Protein AF-A0A158PNF6-F1 (afdb_monomer_lite)

Secondary structure (DSSP, 8-state):
--------TTSEEEEEEETTT-PEEPTTPPPPTT--EEEEEEE-TT---------TTT-S---------S-------TTHHHHS-HHHHHHHHHHHHHHTT-HHHHS---SSTTSSPPPTTPBPTTT--BSS-GGG-GGGSS--

Sequence (144 aa):
MFIWFCRQADSFDLLLTNAHTKRQYTADEFIPRNSSVIVQRTPRDNAAKLPKVQDSTNSGIVTKAATTSDNFTGHIESEQFNQLSEEERIAHIKEVSAYKYQPSNFQKKSSSILWGPPPPTYQCNRCSQSGHWYKNCPMVTVIS

pLDDT: mean 72.24, std 17.61, range [31.64, 94.31]

Radius of gyration: 26.38 Å; chains: 1; bounding box: 72×40×60 Å

Structure (mmCIF, N/CA/C/O backbone):
data_AF-A0A158PNF6-F1
#
_entry.id   AF-A0A158PNF6-F1
#
loop_
_atom_site.group_PDB
_atom_site.id
_atom_site.type_symbol
_atom_site.label_atom_id
_atom_site.label_alt_id
_atom_site.label_comp_id
_atom_site.label_asym_id
_atom_site.label_entity_id
_atom_site.label_seq_id
_atom_site.pdbx_PDB_ins_code
_atom_site.Cartn_x
_atom_site.Cartn_y
_atom_site.Cartn_z
_atom_site.occupancy
_atom_site.B_iso_or_equiv
_atom_site.auth_seq_id
_atom_site.auth_comp_id
_atom_site.auth_asym_id
_atom_site.auth_atom_id
_atom_site.pdbx_PDB_model_num
ATOM 1 N N . MET A 1 1 ? -19.120 9.644 -14.323 1.00 32.38 1 MET A N 1
ATOM 2 C CA . MET A 1 1 ? -18.373 9.176 -13.137 1.00 32.38 1 MET A CA 1
ATOM 3 C C . MET A 1 1 ? -17.153 8.418 -13.636 1.00 32.38 1 MET A C 1
ATOM 5 O O . MET A 1 1 ? -17.289 7.272 -14.036 1.00 32.38 1 MET A O 1
ATOM 9 N N . PHE A 1 2 ? -16.001 9.083 -13.743 1.00 31.64 2 PHE A N 1
ATOM 10 C CA . PHE A 1 2 ? -14.763 8.440 -14.187 1.00 31.64 2 PHE A CA 1
ATOM 11 C C . PHE A 1 2 ? -14.045 7.887 -12.963 1.00 31.64 2 PHE A C 1
ATOM 13 O O . PHE A 1 2 ? -13.640 8.633 -12.075 1.00 31.64 2 PHE A O 1
ATOM 20 N N . ILE A 1 3 ? -13.956 6.566 -12.898 1.00 42.25 3 ILE A N 1
ATOM 21 C CA . ILE A 1 3 ? -13.261 5.846 -11.840 1.00 42.25 3 ILE A CA 1
ATOM 22 C C . ILE A 1 3 ? -11.769 5.968 -12.152 1.00 42.25 3 ILE A C 1
ATOM 24 O O . ILE A 1 3 ? -11.279 5.374 -13.110 1.00 42.25 3 ILE A O 1
ATOM 28 N N . TRP A 1 4 ? -11.053 6.785 -11.384 1.00 37.94 4 TRP A N 1
ATOM 29 C CA . TRP A 1 4 ? -9.599 6.917 -11.470 1.00 37.94 4 TRP A CA 1
ATOM 30 C C . TRP A 1 4 ? -8.949 5.679 -10.828 1.00 37.94 4 TRP A C 1
ATOM 32 O O . TRP A 1 4 ? -8.469 5.713 -9.698 1.00 37.94 4 TRP A O 1
ATOM 42 N N . PHE A 1 5 ? -8.978 4.540 -11.523 1.00 43.50 5 PHE A N 1
ATOM 43 C CA . PHE A 1 5 ? -8.091 3.426 -11.191 1.00 43.50 5 PHE A CA 1
ATOM 44 C C . PHE A 1 5 ? -6.706 3.747 -11.754 1.00 43.50 5 PHE A C 1
ATOM 46 O O . PHE A 1 5 ? -6.550 3.952 -12.957 1.00 43.50 5 PHE A O 1
ATOM 53 N N . CYS A 1 6 ? -5.703 3.817 -10.874 1.00 44.59 6 CYS A N 1
ATOM 54 C CA . CYS A 1 6 ? -4.304 3.982 -11.256 1.00 44.59 6 CYS A CA 1
ATOM 55 C C . CYS A 1 6 ? -3.923 2.871 -12.253 1.00 44.59 6 CYS A C 1
ATOM 57 O O . CYS A 1 6 ? -3.922 1.685 -11.918 1.00 44.59 6 CYS A O 1
ATOM 59 N N . ARG A 1 7 ? -3.694 3.275 -13.507 1.00 43.91 7 ARG A N 1
ATOM 60 C CA . ARG A 1 7 ? -3.561 2.425 -14.693 1.00 43.91 7 ARG A CA 1
ATOM 61 C C . ARG A 1 7 ? -2.184 1.762 -14.750 1.00 43.91 7 ARG A C 1
ATOM 63 O O . ARG A 1 7 ? -1.365 2.114 -15.590 1.00 43.91 7 ARG A O 1
ATOM 70 N N . GLN A 1 8 ? -1.942 0.783 -13.886 1.00 55.53 8 GLN A N 1
ATOM 71 C CA . GLN A 1 8 ? -0.887 -0.213 -14.096 1.00 55.53 8 GLN A CA 1
ATOM 72 C C . GLN A 1 8 ? -1.547 -1.522 -14.556 1.00 55.53 8 GLN A C 1
ATOM 74 O O . GLN A 1 8 ? -1.531 -2.523 -13.852 1.00 55.53 8 GLN A O 1
ATOM 79 N N . ALA A 1 9 ? -2.217 -1.483 -15.711 1.00 55.81 9 ALA A N 1
ATOM 80 C CA . ALA A 1 9 ? -3.003 -2.605 -16.239 1.00 55.81 9 ALA A CA 1
ATOM 81 C C . ALA A 1 9 ? -2.144 -3.780 -16.756 1.00 55.81 9 ALA A C 1
ATOM 83 O O . ALA A 1 9 ? -2.679 -4.820 -17.114 1.00 55.81 9 ALA A O 1
ATOM 84 N N . ASP A 1 10 ? -0.817 -3.628 -16.788 1.00 65.25 10 ASP A N 1
ATOM 85 C CA . ASP A 1 10 ? 0.083 -4.612 -17.399 1.00 65.25 10 ASP A CA 1
ATOM 86 C C . ASP A 1 10 ? 0.617 -5.665 -16.414 1.00 65.25 10 ASP A C 1
ATOM 88 O O . ASP A 1 10 ? 1.296 -6.603 -16.831 1.00 65.25 10 ASP A O 1
ATOM 92 N N . SER A 1 11 ? 0.340 -5.530 -15.110 1.00 70.31 11 SER A N 1
ATOM 93 C CA . SER A 1 11 ? 0.884 -6.431 -14.082 1.00 70.31 11 SER A CA 1
ATOM 94 C C . SER A 1 11 ? -0.118 -7.433 -13.500 1.00 70.31 11 SER A C 1
ATOM 96 O O . SER A 1 11 ? 0.299 -8.442 -12.929 1.00 70.31 11 SER A O 1
ATOM 98 N N . PHE A 1 12 ? -1.423 -7.198 -13.640 1.00 80.69 12 PHE A N 1
ATOM 99 C CA . PHE A 1 12 ? -2.468 -8.071 -13.105 1.00 80.69 12 PHE A CA 1
ATOM 100 C C . PHE A 1 12 ? -3.718 -8.048 -13.987 1.00 80.69 12 PHE A C 1
ATOM 102 O O . PHE A 1 12 ? -4.056 -7.017 -14.563 1.00 80.69 12 PHE A O 1
ATOM 109 N N . ASP A 1 13 ? -4.423 -9.174 -14.029 1.00 84.50 13 ASP A N 1
ATOM 110 C CA . ASP A 1 13 ? -5.748 -9.297 -14.627 1.00 84.50 13 ASP A CA 1
ATOM 111 C C . ASP A 1 13 ? -6.845 -9.106 -13.572 1.00 84.50 13 ASP A C 1
ATOM 113 O O . ASP A 1 13 ? -6.635 -9.270 -12.362 1.00 84.50 13 ASP A O 1
ATOM 117 N N . LEU A 1 14 ? -8.035 -8.732 -14.042 1.00 87.94 14 LEU A N 1
ATOM 118 C CA . LEU A 1 14 ? -9.223 -8.559 -13.214 1.00 87.94 14 LEU A CA 1
ATOM 119 C C . LEU A 1 14 ? -10.219 -9.687 -13.466 1.00 87.94 14 LEU A C 1
ATOM 121 O O . LEU A 1 14 ? -10.663 -9.910 -14.589 1.00 87.94 14 LEU A O 1
ATOM 125 N N . LEU A 1 15 ? -10.608 -10.352 -12.385 1.00 89.75 15 LEU A N 1
ATOM 126 C CA . LEU A 1 15 ? -11.646 -11.368 -12.350 1.00 89.75 15 LEU A CA 1
ATOM 127 C C . LEU A 1 15 ? -12.927 -10.749 -11.786 1.00 89.75 15 LEU A C 1
ATOM 129 O O . LEU A 1 15 ? -12.940 -10.301 -10.637 1.00 89.75 15 LEU A O 1
ATOM 133 N N . LEU A 1 16 ? -13.992 -10.703 -12.587 1.00 92.50 16 LEU A N 1
ATOM 134 C CA . LEU A 1 16 ? -15.287 -10.171 -12.165 1.00 92.50 16 LEU A CA 1
ATOM 135 C C . LEU A 1 16 ? -16.270 -11.312 -11.918 1.00 92.50 16 LEU A C 1
ATOM 137 O O . LEU A 1 16 ? -16.522 -12.122 -12.806 1.00 92.50 16 LEU A O 1
ATOM 141 N N . THR A 1 17 ? -16.874 -11.327 -10.733 1.00 94.12 17 THR A N 1
ATOM 142 C CA . THR A 1 17 ? -17.800 -12.384 -10.310 1.00 94.12 17 THR A CA 1
ATOM 143 C C . THR A 1 17 ? -19.058 -11.779 -9.702 1.00 94.12 17 THR A C 1
ATOM 145 O O . THR A 1 17 ? -18.977 -10.864 -8.890 1.00 94.12 17 THR A O 1
ATOM 148 N N . ASN A 1 18 ? -20.242 -12.277 -10.049 1.00 92.75 18 ASN A N 1
ATOM 149 C CA . ASN A 1 18 ? -21.489 -11.870 -9.402 1.00 92.75 18 ASN A CA 1
ATOM 150 C C . ASN A 1 18 ? -21.476 -12.267 -7.915 1.00 92.75 18 ASN A C 1
ATOM 152 O O . ASN A 1 18 ? -21.221 -13.424 -7.579 1.00 92.75 18 ASN A O 1
ATOM 156 N N . ALA A 1 19 ? -21.780 -11.325 -7.024 1.00 92.38 19 ALA A N 1
ATOM 157 C CA . ALA A 1 19 ? -21.680 -11.528 -5.581 1.00 92.38 19 ALA A CA 1
ATOM 158 C C . ALA A 1 19 ? -22.644 -12.600 -5.043 1.00 92.38 19 ALA A C 1
ATOM 160 O O . ALA A 1 19 ? -22.341 -13.249 -4.046 1.00 92.38 19 ALA A O 1
ATOM 161 N N . HIS A 1 20 ? -23.799 -12.790 -5.688 1.00 89.81 20 HIS A N 1
ATOM 162 C CA . HIS A 1 20 ? -24.844 -13.694 -5.200 1.00 89.81 20 HIS A CA 1
ATOM 163 C C . HIS A 1 20 ? -24.774 -15.061 -5.881 1.00 89.81 20 HIS A C 1
ATOM 165 O O . HIS A 1 20 ? -24.868 -16.090 -5.218 1.00 89.81 20 HIS A O 1
ATOM 171 N N . THR A 1 21 ? -24.584 -15.087 -7.202 1.00 90.56 21 THR A N 1
ATOM 172 C CA . THR A 1 21 ? -24.585 -16.341 -7.977 1.00 90.56 21 THR A CA 1
ATOM 173 C C . THR A 1 21 ? -23.199 -16.953 -8.133 1.00 90.56 21 THR A C 1
ATOM 175 O O . THR A 1 21 ? -23.084 -18.070 -8.628 1.00 90.56 21 THR A O 1
ATOM 178 N N . LYS A 1 22 ? -22.141 -16.227 -7.740 1.00 89.19 22 LYS A N 1
ATOM 179 C CA . LYS A 1 22 ? -20.731 -16.610 -7.928 1.00 89.19 22 LYS A CA 1
ATOM 180 C C . LYS A 1 22 ? -20.357 -16.892 -9.388 1.00 89.19 22 LYS A C 1
ATOM 182 O O . LYS A 1 22 ? -19.316 -17.480 -9.663 1.00 89.19 22 LYS A O 1
ATOM 187 N N . ARG A 1 23 ? -21.194 -16.456 -10.332 1.00 90.25 23 ARG A N 1
ATOM 188 C CA . ARG A 1 23 ? -20.946 -16.587 -11.764 1.00 90.25 23 ARG A CA 1
ATOM 189 C C . ARG A 1 23 ? -19.905 -15.562 -12.194 1.00 90.25 23 ARG A C 1
ATOM 191 O O . ARG A 1 23 ? -20.059 -14.376 -11.908 1.00 90.25 23 ARG A O 1
ATOM 198 N N . GLN A 1 24 ? -18.875 -16.026 -12.885 1.00 92.19 24 GLN A N 1
ATOM 199 C CA . GLN A 1 24 ? -17.836 -15.178 -13.447 1.00 92.19 24 GLN A CA 1
ATOM 200 C C . GLN A 1 24 ? -18.300 -14.552 -14.765 1.00 92.19 24 GLN A C 1
ATOM 202 O O . GLN A 1 24 ? -18.906 -15.233 -15.593 1.00 92.19 24 GLN A O 1
ATOM 207 N N . TYR A 1 25 ? -17.987 -13.273 -14.948 1.00 91.31 25 TYR A N 1
ATOM 208 C CA . TYR A 1 25 ? -18.187 -12.558 -16.203 1.00 91.31 25 TYR A CA 1
ATOM 209 C C . TYR A 1 25 ? -16.921 -12.637 -17.058 1.00 91.31 25 TYR A C 1
ATOM 211 O O . TYR A 1 25 ? -15.801 -12.504 -16.553 1.00 91.31 25 TYR A O 1
ATOM 219 N N . THR A 1 26 ? -17.107 -12.862 -18.356 1.00 88.25 26 THR A N 1
ATOM 220 C CA . THR A 1 26 ? -16.029 -12.798 -19.358 1.00 88.25 26 THR A CA 1
ATOM 221 C C . THR A 1 26 ? -15.879 -11.369 -19.892 1.00 88.25 26 THR A C 1
ATOM 223 O O . THR A 1 26 ? -16.765 -10.542 -19.688 1.00 88.25 26 THR A O 1
ATOM 226 N N . ALA A 1 27 ? -14.752 -11.052 -20.544 1.00 80.25 27 ALA A N 1
ATOM 227 C CA . ALA A 1 27 ? -14.416 -9.680 -20.957 1.00 80.25 27 ALA A CA 1
ATOM 228 C C . ALA A 1 27 ? -15.467 -9.023 -21.874 1.00 80.25 27 ALA A C 1
ATOM 230 O O . ALA A 1 27 ? -15.640 -7.807 -21.826 1.00 80.25 27 ALA A O 1
ATOM 231 N N . ASP A 1 28 ? -16.193 -9.830 -22.649 1.00 83.06 28 ASP A N 1
ATOM 232 C CA . ASP A 1 28 ? -17.178 -9.365 -23.629 1.00 83.06 28 ASP A CA 1
ATOM 233 C C . ASP A 1 28 ? -18.629 -9.446 -23.113 1.00 83.06 28 ASP A C 1
ATOM 235 O O . ASP A 1 28 ? -19.578 -9.179 -23.853 1.00 83.06 28 ASP A O 1
ATOM 239 N N . GLU A 1 29 ? -18.834 -9.823 -21.846 1.00 89.50 29 GLU A N 1
ATOM 240 C CA . GLU A 1 29 ? -20.166 -9.981 -21.261 1.00 89.50 29 GLU A CA 1
ATOM 241 C C . GLU A 1 29 ? -20.633 -8.714 -20.529 1.00 89.50 29 GLU A C 1
ATOM 243 O O . GLU A 1 29 ? -19.937 -8.145 -19.685 1.00 89.50 29 GLU A O 1
ATOM 248 N N . PHE A 1 30 ? -21.868 -8.289 -20.806 1.00 90.31 30 PHE A N 1
ATOM 249 C CA . PHE A 1 30 ? -22.467 -7.139 -20.136 1.00 90.31 30 PHE A CA 1
ATOM 250 C C . PHE A 1 30 ? -22.938 -7.481 -18.721 1.00 90.31 30 PHE A C 1
ATOM 252 O O . PHE A 1 30 ? -23.716 -8.409 -18.502 1.00 90.31 30 PHE A O 1
ATOM 259 N N . ILE A 1 31 ? -22.536 -6.649 -17.762 1.00 92.38 31 ILE A N 1
ATOM 260 C CA . ILE A 1 31 ? -23.001 -6.732 -16.378 1.00 92.38 31 ILE A CA 1
ATOM 261 C C . ILE A 1 31 ? -24.320 -5.955 -16.259 1.00 92.38 31 ILE A C 1
ATOM 263 O O . ILE A 1 31 ? -24.338 -4.741 -16.496 1.00 92.38 31 ILE A O 1
ATOM 267 N N . PRO A 1 32 ? -25.437 -6.612 -15.897 1.00 91.31 32 PRO A N 1
ATOM 268 C CA . PRO A 1 32 ? -26.726 -5.945 -15.788 1.00 91.31 32 PRO A CA 1
ATOM 269 C C . PRO A 1 32 ? -26.715 -4.905 -14.664 1.00 91.31 32 PRO A C 1
ATOM 271 O O . PRO A 1 32 ? -26.058 -5.072 -13.629 1.00 91.31 32 PRO A O 1
ATOM 274 N N . ARG A 1 33 ? -27.483 -3.826 -14.854 1.00 89.88 33 ARG A N 1
ATOM 275 C CA . ARG A 1 33 ? -27.683 -2.810 -13.812 1.00 89.88 33 ARG A CA 1
ATOM 276 C C . ARG A 1 33 ? -28.272 -3.463 -12.558 1.00 89.88 33 ARG A C 1
ATOM 278 O O . ARG A 1 33 ? -29.000 -4.446 -12.653 1.00 89.88 33 ARG A O 1
ATOM 285 N N . ASN A 1 34 ? -27.925 -2.917 -11.392 1.00 91.44 34 ASN A N 1
ATOM 286 C CA . ASN A 1 34 ? -28.359 -3.412 -10.078 1.00 91.44 34 ASN A CA 1
ATOM 287 C C . ASN A 1 34 ? -27.804 -4.793 -9.684 1.00 91.44 34 ASN A C 1
ATOM 289 O O . ASN A 1 34 ? -28.280 -5.383 -8.717 1.00 91.44 34 ASN A O 1
ATOM 293 N N . SER A 1 35 ? -26.789 -5.305 -10.384 1.00 89.81 35 SER A N 1
ATOM 294 C CA . SER A 1 35 ? -26.051 -6.481 -9.926 1.00 89.81 35 SER A CA 1
ATOM 295 C C . SER A 1 35 ? -24.844 -6.076 -9.077 1.00 89.81 35 SER A C 1
ATOM 297 O O . SER A 1 35 ? -24.113 -5.140 -9.403 1.00 89.81 35 SER A O 1
ATOM 299 N N . SER A 1 36 ? -24.643 -6.784 -7.967 1.00 91.62 36 SER A N 1
ATOM 300 C CA . SER A 1 36 ? -23.448 -6.652 -7.133 1.00 91.62 36 SER A CA 1
ATOM 301 C C . SER A 1 36 ? -22.353 -7.567 -7.672 1.00 91.62 36 SER A C 1
ATOM 303 O O . SER A 1 36 ? -22.604 -8.749 -7.925 1.00 91.62 36 SER A O 1
ATOM 305 N N . VAL A 1 37 ? -21.136 -7.042 -7.832 1.00 94.31 37 VAL A N 1
ATOM 306 C CA . VAL A 1 37 ? -19.981 -7.805 -8.327 1.00 94.31 37 VAL A CA 1
ATOM 307 C C . VAL A 1 37 ? -18.801 -7.736 -7.364 1.00 94.31 37 VAL A C 1
ATOM 309 O O . VAL A 1 37 ? -18.540 -6.711 -6.739 1.00 94.31 37 VAL A O 1
ATOM 312 N N . ILE A 1 38 ? -18.088 -8.849 -7.260 1.00 93.38 38 ILE A N 1
ATOM 313 C CA . ILE A 1 38 ? -16.808 -8.997 -6.579 1.00 93.38 38 ILE A CA 1
ATOM 314 C C . ILE A 1 38 ? -15.719 -8.853 -7.642 1.00 93.38 38 ILE A C 1
ATOM 316 O O . ILE A 1 38 ? -15.779 -9.504 -8.686 1.00 93.38 38 ILE A O 1
ATOM 320 N N . VAL A 1 39 ? -14.730 -8.002 -7.371 1.00 92.56 39 VAL A N 1
ATOM 321 C CA . VAL A 1 39 ? -13.579 -7.775 -8.252 1.00 92.56 39 VAL A CA 1
ATOM 322 C C . VAL A 1 39 ? -12.337 -8.342 -7.578 1.00 92.56 39 VAL A C 1
ATOM 324 O O . VAL A 1 39 ? -11.947 -7.878 -6.506 1.00 92.56 39 VAL A O 1
ATOM 327 N N . GLN A 1 40 ? -11.707 -9.328 -8.207 1.00 90.06 40 GLN A N 1
ATOM 328 C CA . GLN A 1 40 ? -10.477 -9.950 -7.727 1.00 90.06 40 GLN A CA 1
ATOM 329 C C . GLN A 1 40 ? -9.320 -9.642 -8.682 1.00 90.06 40 GLN A C 1
ATOM 331 O O . GLN A 1 40 ? -9.488 -9.635 -9.898 1.00 90.06 40 GLN A O 1
ATOM 336 N N . ARG A 1 41 ? -8.134 -9.378 -8.124 1.00 89.56 41 ARG A N 1
ATOM 337 C CA . ARG A 1 41 ? -6.895 -9.209 -8.893 1.00 89.56 41 ARG A CA 1
ATOM 338 C C . ARG A 1 41 ? -6.172 -10.546 -8.971 1.00 89.56 41 ARG A C 1
ATOM 340 O O . ARG A 1 41 ? -5.921 -11.151 -7.929 1.00 89.56 41 ARG A O 1
ATOM 347 N N . THR A 1 42 ? -5.798 -10.961 -10.172 1.00 86.06 42 THR A N 1
ATOM 348 C CA . THR A 1 42 ? -5.008 -12.173 -10.406 1.00 86.06 42 THR A CA 1
ATOM 349 C C . THR A 1 42 ? -3.696 -11.769 -11.077 1.00 86.06 42 THR A C 1
ATOM 351 O O . THR A 1 42 ? -3.725 -10.971 -12.013 1.00 86.06 42 THR A O 1
ATOM 354 N N . PRO A 1 43 ? -2.530 -12.244 -10.609 1.00 84.50 43 PRO A N 1
ATOM 355 C CA . PRO A 1 43 ? -1.271 -11.979 -11.299 1.00 84.50 43 PRO A CA 1
ATOM 356 C C . PRO A 1 43 ? -1.316 -12.570 -12.714 1.00 84.50 43 PRO A C 1
ATOM 358 O O . PRO A 1 43 ? -1.836 -13.666 -12.908 1.00 84.50 43 PRO A O 1
ATOM 361 N N . ARG A 1 44 ? -0.781 -11.846 -13.700 1.00 79.25 44 ARG A N 1
ATOM 362 C CA . ARG A 1 44 ? -0.736 -12.305 -15.094 1.00 79.25 44 ARG A CA 1
ATOM 363 C C . ARG A 1 44 ? 0.560 -13.073 -15.351 1.00 79.25 44 ARG A C 1
ATOM 365 O O . ARG A 1 44 ? 1.630 -12.581 -15.001 1.00 79.25 44 ARG A O 1
ATOM 372 N N . ASP A 1 45 ? 0.486 -14.228 -16.014 1.00 70.38 45 ASP A N 1
ATOM 373 C CA . ASP A 1 45 ? 1.648 -15.118 -16.223 1.00 70.38 45 ASP A CA 1
ATOM 374 C C . ASP A 1 45 ? 2.806 -14.458 -16.997 1.00 70.38 45 ASP A C 1
ATOM 376 O O . ASP A 1 45 ? 3.972 -14.771 -16.769 1.00 70.38 45 ASP A O 1
ATOM 380 N N . ASN A 1 46 ? 2.493 -13.501 -17.878 1.00 66.88 46 ASN A N 1
ATOM 381 C CA . ASN A 1 46 ? 3.466 -12.738 -18.673 1.00 66.88 46 ASN A CA 1
ATOM 382 C C . ASN A 1 46 ? 3.629 -11.284 -18.201 1.00 66.88 46 ASN A C 1
ATOM 384 O O . ASN A 1 46 ? 4.126 -10.445 -18.955 1.00 66.88 46 ASN A O 1
ATOM 388 N N . ALA A 1 47 ? 3.185 -10.950 -16.985 1.00 64.88 47 ALA A N 1
ATOM 389 C CA . ALA A 1 47 ? 3.419 -9.623 -16.434 1.00 64.88 47 ALA A CA 1
ATOM 390 C C . ALA A 1 47 ? 4.926 -9.346 -16.399 1.00 64.88 47 ALA A C 1
ATOM 392 O O . ALA A 1 47 ? 5.706 -10.146 -15.870 1.00 64.88 47 ALA A O 1
ATOM 393 N N . ALA A 1 48 ? 5.338 -8.192 -16.934 1.00 67.69 48 ALA A N 1
ATOM 394 C CA . ALA A 1 48 ? 6.687 -7.699 -16.711 1.00 67.69 48 ALA A CA 1
ATOM 395 C C . ALA A 1 48 ? 6.932 -7.727 -15.201 1.00 67.69 48 ALA A C 1
ATOM 397 O O . ALA A 1 48 ? 6.146 -7.152 -14.441 1.00 67.69 48 ALA A O 1
ATOM 398 N N . LYS A 1 49 ? 7.980 -8.439 -14.764 1.00 65.12 49 LYS A N 1
ATOM 399 C CA . LYS A 1 49 ? 8.367 -8.464 -13.354 1.00 65.12 49 LYS A CA 1
ATOM 400 C C . LYS A 1 49 ? 8.582 -7.016 -12.958 1.00 65.12 49 LYS A C 1
ATOM 402 O O . LYS A 1 49 ? 9.577 -6.410 -13.357 1.00 65.12 49 LYS A O 1
ATOM 407 N N . LEU A 1 50 ? 7.628 -6.458 -12.214 1.00 62.47 50 LEU A N 1
ATOM 408 C CA . LEU A 1 50 ? 7.841 -5.168 -11.593 1.00 62.47 50 LEU A CA 1
ATOM 409 C C . LEU A 1 50 ? 9.139 -5.320 -10.800 1.00 62.47 50 LEU A C 1
ATOM 411 O O . LEU A 1 50 ? 9.323 -6.372 -10.165 1.00 62.47 50 LEU A O 1
ATOM 415 N N . PRO A 1 51 ? 10.067 -4.348 -10.890 1.00 57.75 51 PRO A N 1
ATOM 416 C CA . PRO A 1 51 ? 11.252 -4.377 -10.055 1.00 57.75 51 PRO A CA 1
ATOM 417 C C . PRO A 1 51 ? 10.746 -4.658 -8.656 1.00 57.75 51 PRO A C 1
ATOM 419 O O . PRO A 1 51 ? 9.795 -4.003 -8.221 1.00 57.75 51 PRO A O 1
ATOM 422 N N . LYS A 1 52 ? 11.282 -5.716 -8.031 1.00 54.12 52 LYS A N 1
ATOM 423 C CA . LYS A 1 52 ? 10.905 -6.098 -6.677 1.00 54.12 52 LYS A CA 1
ATOM 424 C C . LYS A 1 52 ? 11.000 -4.798 -5.904 1.00 54.12 52 LYS A C 1
ATOM 426 O O . LYS A 1 52 ? 12.106 -4.284 -5.730 1.00 54.12 52 LYS A O 1
ATOM 431 N N . VAL A 1 53 ? 9.850 -4.233 -5.535 1.00 52.91 53 VAL A N 1
ATOM 432 C CA . VAL A 1 53 ? 9.803 -3.213 -4.511 1.00 52.91 53 VAL A CA 1
ATOM 433 C C . VAL A 1 53 ? 10.223 -4.038 -3.315 1.00 52.91 53 VAL A C 1
ATOM 435 O O . VAL A 1 53 ? 9.421 -4.700 -2.666 1.00 52.91 53 VAL A O 1
ATOM 438 N N . GLN A 1 54 ? 11.542 -4.150 -3.128 1.00 49.06 54 GLN A N 1
ATOM 439 C CA . GLN A 1 54 ? 12.073 -4.207 -1.797 1.00 49.06 54 GLN A CA 1
ATOM 440 C C . GLN A 1 54 ? 11.361 -3.037 -1.172 1.00 49.06 54 GLN A C 1
ATOM 442 O O . GLN A 1 54 ? 11.554 -1.902 -1.615 1.00 49.06 54 GLN A O 1
ATOM 447 N N . ASP A 1 55 ? 10.409 -3.349 -0.301 1.00 43.72 55 ASP A N 1
ATOM 448 C CA . ASP A 1 55 ? 9.960 -2.397 0.674 1.00 43.72 55 ASP A CA 1
ATOM 449 C C . ASP A 1 55 ? 11.244 -1.737 1.162 1.00 43.72 55 ASP A C 1
ATOM 451 O O . ASP A 1 55 ? 12.073 -2.337 1.837 1.00 43.72 55 ASP A O 1
ATOM 455 N N . SER A 1 56 ? 11.479 -0.531 0.664 1.00 44.78 56 SER A N 1
ATOM 456 C CA . SER A 1 56 ? 12.415 0.401 1.238 1.00 44.78 56 SER A CA 1
ATOM 457 C C . SER A 1 56 ? 11.680 1.134 2.355 1.00 44.78 56 SER A C 1
ATOM 459 O O . SER A 1 56 ? 12.059 2.239 2.727 1.00 44.78 56 SER A O 1
ATOM 461 N N . THR A 1 57 ? 10.625 0.536 2.928 1.00 46.31 57 THR A N 1
ATOM 462 C CA . THR A 1 57 ? 10.576 0.526 4.378 1.00 46.31 57 THR A CA 1
ATOM 463 C C . THR A 1 57 ? 11.794 -0.261 4.791 1.00 46.31 57 THR A C 1
ATOM 465 O O . THR A 1 57 ? 11.983 -1.400 4.396 1.00 46.31 57 THR A O 1
ATOM 468 N N . ASN A 1 58 ? 12.664 0.391 5.527 1.00 48.81 58 ASN A N 1
ATOM 469 C CA . ASN A 1 58 ? 13.783 -0.205 6.211 1.00 48.81 58 ASN A CA 1
ATOM 470 C C . ASN A 1 58 ? 13.255 -1.309 7.162 1.00 48.81 58 ASN A C 1
ATOM 472 O O . ASN A 1 58 ? 13.166 -1.105 8.362 1.00 48.81 58 ASN A O 1
ATOM 476 N N . SER A 1 59 ? 12.846 -2.453 6.604 1.00 43.22 59 SER A N 1
ATOM 477 C CA . SER A 1 59 ? 12.544 -3.722 7.268 1.00 43.22 59 SER A CA 1
ATOM 478 C C . SER A 1 59 ? 13.838 -4.512 7.439 1.00 43.22 59 SER A C 1
ATOM 480 O O . SER A 1 59 ? 13.827 -5.725 7.634 1.00 43.22 59 SER A O 1
ATOM 482 N N . GLY A 1 60 ? 14.977 -3.810 7.431 1.00 37.12 60 GLY A N 1
ATOM 483 C CA . GLY A 1 60 ? 15.985 -4.145 8.403 1.00 37.12 60 GLY A CA 1
ATOM 484 C C . GLY A 1 60 ? 15.279 -4.126 9.749 1.00 37.12 60 GLY A C 1
ATOM 485 O O . GLY A 1 60 ? 14.867 -3.075 10.235 1.00 37.12 60 GLY A O 1
ATOM 486 N N . ILE A 1 61 ? 15.160 -5.299 10.363 1.00 46.16 61 ILE A N 1
ATOM 487 C CA . ILE A 1 61 ? 15.401 -5.391 11.793 1.00 46.16 61 ILE A CA 1
ATOM 488 C C . ILE A 1 61 ? 16.755 -4.707 12.004 1.00 46.16 61 ILE A C 1
ATOM 490 O O . ILE A 1 61 ? 17.828 -5.293 11.930 1.00 46.16 61 ILE A O 1
ATOM 494 N N . VAL A 1 62 ? 16.703 -3.389 12.163 1.00 39.97 62 VAL A N 1
ATOM 495 C CA . VAL A 1 62 ? 17.676 -2.680 12.950 1.00 39.97 62 VAL A CA 1
ATOM 496 C C . VAL A 1 62 ? 17.310 -3.176 14.333 1.00 39.97 62 VAL A C 1
ATOM 498 O O . VAL A 1 62 ? 16.362 -2.685 14.946 1.00 39.97 62 VAL A O 1
ATOM 501 N N . THR A 1 63 ? 18.014 -4.201 14.814 1.00 46.19 63 THR A N 1
ATOM 502 C CA . THR A 1 63 ? 18.269 -4.307 16.247 1.00 46.19 63 THR A CA 1
ATOM 503 C C . THR A 1 63 ? 18.944 -2.997 16.609 1.00 46.19 63 THR A C 1
ATOM 505 O O . THR A 1 63 ? 20.166 -2.858 16.562 1.00 46.19 63 THR A O 1
ATOM 508 N N . LYS A 1 64 ? 18.117 -1.979 16.846 1.00 41.41 64 LYS A N 1
ATOM 509 C CA . LYS A 1 64 ? 18.523 -0.736 17.455 1.00 41.41 64 LYS A CA 1
ATOM 510 C C . LYS A 1 64 ? 18.928 -1.221 18.831 1.00 41.41 64 LYS A C 1
ATOM 512 O O . LYS A 1 64 ? 18.067 -1.597 19.624 1.00 41.41 64 LYS A O 1
ATOM 517 N N . ALA A 1 65 ? 20.237 -1.359 19.044 1.00 38.06 65 ALA A N 1
ATOM 518 C CA . ALA A 1 65 ? 20.767 -1.506 20.383 1.00 38.06 65 ALA A CA 1
ATOM 519 C C . ALA A 1 65 ? 20.028 -0.469 21.225 1.00 38.06 65 ALA A C 1
ATOM 521 O O . ALA A 1 65 ? 19.895 0.682 20.795 1.00 38.06 65 ALA A O 1
ATOM 522 N N . ALA A 1 66 ? 19.421 -0.938 22.311 1.00 38.47 66 ALA A N 1
ATOM 523 C CA . ALA A 1 66 ? 18.604 -0.146 23.200 1.00 38.47 66 ALA A CA 1
ATOM 524 C C . ALA A 1 66 ? 19.470 0.959 23.815 1.00 38.47 66 ALA A C 1
ATOM 526 O O . ALA A 1 66 ? 19.976 0.834 24.922 1.00 38.47 66 ALA A O 1
ATOM 527 N N . THR A 1 67 ? 19.667 2.039 23.070 1.00 38.03 67 THR A N 1
ATOM 528 C CA . THR A 1 67 ? 20.079 3.316 23.613 1.00 38.03 67 THR A CA 1
ATOM 529 C C . THR A 1 67 ? 18.785 4.054 23.888 1.00 38.03 67 THR A C 1
ATOM 531 O O . THR A 1 67 ? 18.092 4.528 22.986 1.00 38.03 67 THR A O 1
ATOM 534 N N . THR A 1 68 ? 18.428 4.030 25.163 1.00 47.47 68 THR A N 1
ATOM 535 C CA . THR A 1 68 ? 17.409 4.832 25.828 1.00 47.47 68 THR A CA 1
ATOM 536 C C . THR A 1 68 ? 17.572 6.315 25.502 1.00 47.47 68 THR A C 1
ATOM 538 O O . THR A 1 68 ? 18.295 7.011 26.206 1.00 47.47 68 THR A O 1
ATOM 541 N N . SER A 1 69 ? 16.910 6.785 24.446 1.00 51.22 69 SER A N 1
ATOM 542 C CA . SER A 1 69 ? 16.448 8.171 24.279 1.00 51.22 69 SER A CA 1
ATOM 543 C C . SER A 1 69 ? 15.833 8.360 22.890 1.00 51.22 69 SER A C 1
ATOM 545 O O . SER A 1 69 ? 16.536 8.455 21.891 1.00 51.22 69 SER A O 1
ATOM 547 N N . ASP A 1 70 ? 14.503 8.330 22.816 1.00 44.28 70 ASP A N 1
ATOM 548 C CA . ASP A 1 70 ? 13.689 9.349 22.132 1.00 44.28 70 ASP A CA 1
ATOM 549 C C . ASP A 1 70 ? 12.259 8.832 21.972 1.00 44.28 70 ASP A C 1
ATOM 551 O O . ASP A 1 70 ? 11.993 7.966 21.139 1.00 44.28 70 ASP A O 1
ATOM 555 N N . ASN A 1 71 ? 11.374 9.375 22.814 1.00 56.16 71 ASN A N 1
ATOM 556 C CA . ASN A 1 71 ? 9.933 9.603 22.650 1.00 56.16 71 ASN A CA 1
ATOM 557 C C . ASN A 1 71 ? 9.257 8.891 21.467 1.00 56.16 71 ASN A C 1
ATOM 559 O O . ASN A 1 71 ? 8.748 9.511 20.530 1.00 56.16 71 ASN A O 1
ATOM 563 N N . PHE A 1 72 ? 9.236 7.565 21.524 1.00 48.34 72 PHE A N 1
ATOM 564 C CA . PHE A 1 72 ? 8.367 6.753 20.698 1.00 48.34 72 PHE A CA 1
ATOM 565 C C . PHE A 1 72 ? 7.110 6.499 21.522 1.00 48.34 72 PHE A C 1
ATOM 567 O O . PHE A 1 72 ? 7.157 5.744 22.493 1.00 48.34 72 PHE A O 1
ATOM 574 N N . THR A 1 73 ? 5.995 7.134 21.160 1.00 58.62 73 THR A N 1
ATOM 575 C CA . THR A 1 73 ? 4.665 6.818 21.701 1.00 58.62 73 THR A CA 1
ATOM 576 C C . THR A 1 73 ? 4.197 5.484 21.124 1.00 58.62 73 THR A C 1
ATOM 578 O O . THR A 1 73 ? 3.307 5.386 20.280 1.00 58.62 73 THR A O 1
ATOM 581 N N . GLY A 1 74 ? 4.897 4.429 21.533 1.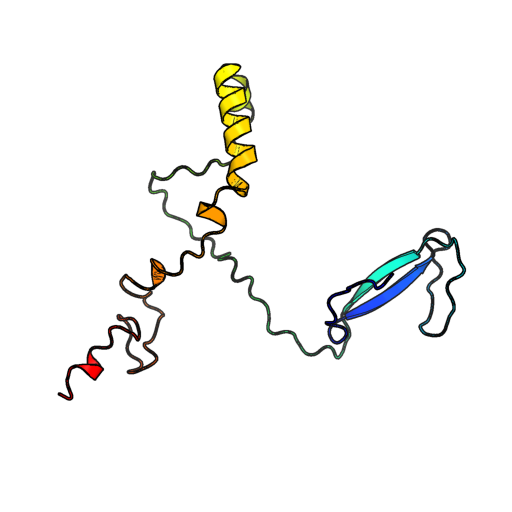00 65.25 74 GLY A N 1
ATOM 582 C CA . GLY A 1 74 ? 4.517 3.055 21.273 1.00 65.25 74 GLY A CA 1
ATOM 583 C C . GLY A 1 74 ? 3.272 2.674 22.065 1.00 65.25 74 GLY A C 1
ATOM 584 O O . GLY A 1 74 ? 2.865 3.355 23.002 1.00 65.25 74 GLY A O 1
ATOM 585 N N . HIS A 1 75 ? 2.667 1.560 21.667 1.00 57.91 75 HIS A N 1
ATOM 586 C CA . HIS A 1 75 ? 1.539 0.953 22.361 1.00 57.91 75 HIS A CA 1
ATOM 587 C C . HIS A 1 75 ? 1.918 0.657 23.824 1.00 57.91 75 HIS A C 1
ATOM 589 O O . HIS A 1 75 ? 2.672 -0.279 24.084 1.00 57.91 75 HIS A O 1
ATOM 595 N N . ILE A 1 76 ? 1.412 1.457 24.768 1.00 74.75 76 ILE A N 1
ATOM 596 C CA . ILE A 1 76 ? 1.509 1.182 26.207 1.00 74.75 76 ILE A CA 1
ATOM 597 C C . ILE A 1 76 ? 0.773 -0.128 26.527 1.00 74.75 76 ILE A C 1
ATOM 599 O O . ILE A 1 76 ? -0.268 -0.433 25.941 1.00 74.75 76 ILE A O 1
ATOM 603 N N . GLU A 1 77 ? 1.328 -0.921 27.442 1.00 75.44 77 GLU A N 1
ATOM 604 C CA . GLU A 1 77 ? 0.713 -2.162 27.911 1.00 75.44 77 GLU A CA 1
ATOM 605 C C . GLU A 1 77 ? -0.591 -1.883 28.674 1.00 75.44 77 GLU A C 1
ATOM 607 O O . GLU A 1 77 ? -0.720 -0.893 29.398 1.00 75.44 77 GLU A O 1
ATOM 612 N N . SER A 1 78 ? -1.582 -2.760 28.507 1.00 74.81 78 SER A N 1
ATOM 613 C CA . SER A 1 78 ? -2.942 -2.545 29.009 1.00 74.81 78 SER A CA 1
ATOM 614 C C . SER A 1 78 ? -3.012 -2.354 30.526 1.00 74.81 78 SER A C 1
ATOM 616 O O . SER A 1 78 ? -3.866 -1.610 30.996 1.00 74.81 78 SER A O 1
ATOM 618 N N . GLU A 1 79 ? -2.122 -2.974 31.300 1.00 77.31 79 GLU A N 1
ATOM 619 C CA . GLU A 1 79 ? -2.080 -2.806 32.759 1.00 77.31 79 GLU A CA 1
ATOM 620 C C . GLU A 1 79 ? -1.635 -1.390 33.144 1.00 77.31 79 GLU A C 1
ATOM 622 O O . GLU A 1 79 ? -2.323 -0.692 33.888 1.00 77.31 79 GLU A O 1
ATOM 627 N N . GLN A 1 80 ? -0.565 -0.891 32.524 1.00 75.25 80 GLN A N 1
ATOM 628 C CA . GLN A 1 80 ? -0.057 0.459 32.767 1.00 75.25 80 GLN A CA 1
ATOM 629 C C . GLN A 1 80 ? -1.066 1.542 32.328 1.00 75.25 80 GLN A C 1
ATOM 631 O O . GLN A 1 80 ? -1.179 2.588 32.967 1.00 75.25 80 GLN A O 1
ATOM 636 N N . PHE A 1 81 ? -1.875 1.260 31.299 1.00 78.75 81 PHE A N 1
ATOM 637 C CA . PHE A 1 81 ? -3.001 2.105 30.880 1.00 78.75 81 PHE A CA 1
ATOM 638 C C . PHE A 1 81 ? -4.228 2.042 31.818 1.00 78.75 81 PHE A C 1
ATOM 640 O O . PHE A 1 81 ? -5.135 2.873 31.731 1.00 78.75 81 PHE A O 1
ATOM 647 N N . ASN A 1 82 ? -4.315 1.079 32.729 1.00 80.31 82 ASN A N 1
ATOM 648 C CA . ASN A 1 82 ? -5.388 1.045 33.726 1.00 80.31 82 ASN A CA 1
ATOM 649 C C . ASN A 1 82 ? -4.973 1.722 35.039 1.00 80.31 82 ASN A C 1
ATOM 651 O O . ASN A 1 82 ? -5.826 2.318 35.697 1.00 80.31 82 ASN A O 1
ATOM 655 N N . GLN A 1 83 ? -3.676 1.721 35.360 1.00 85.81 83 GLN A N 1
ATOM 656 C CA . GLN A 1 83 ? -3.130 2.370 36.556 1.00 85.81 83 GLN A CA 1
ATOM 657 C C . GLN A 1 83 ? -3.018 3.906 36.482 1.00 85.81 83 GLN A C 1
ATOM 659 O O . GLN A 1 83 ? -2.972 4.535 37.537 1.00 85.81 83 GLN A O 1
ATOM 664 N N . LEU A 1 84 ? -2.943 4.517 35.292 1.00 74.12 84 LEU A N 1
ATOM 665 C CA . LEU A 1 84 ? -2.795 5.979 35.170 1.00 74.12 84 LEU A CA 1
ATOM 666 C C . LEU A 1 84 ? -4.076 6.741 35.543 1.00 74.12 84 LEU A C 1
ATOM 668 O O . LEU A 1 84 ? -5.197 6.234 35.396 1.00 74.12 84 LEU A O 1
ATOM 672 N N . SER A 1 85 ? -3.894 7.971 36.023 1.00 89.50 85 SER A N 1
ATOM 673 C CA . SER A 1 85 ? -5.006 8.868 36.354 1.00 89.50 85 SER A CA 1
ATOM 674 C C . SER A 1 85 ? -5.848 9.175 35.112 1.00 89.50 85 SER A C 1
ATOM 676 O O . SER A 1 85 ? -5.397 9.017 33.973 1.00 89.50 85 SER A O 1
ATOM 678 N N . GLU A 1 86 ? -7.104 9.581 35.299 1.00 85.94 86 GLU A N 1
ATOM 679 C CA . GLU A 1 86 ? -7.989 9.896 34.172 1.00 85.94 86 GLU A CA 1
ATOM 680 C C . GLU A 1 86 ? -7.393 11.008 33.294 1.00 85.94 86 GLU A C 1
ATOM 682 O O . GLU A 1 86 ? -7.439 10.938 32.062 1.00 85.94 86 GLU A O 1
ATOM 687 N N . GLU A 1 87 ? -6.738 11.978 33.923 1.00 87.31 87 GLU A N 1
ATOM 688 C CA . GLU A 1 87 ? -6.079 13.101 33.270 1.00 87.31 87 GLU A CA 1
ATOM 689 C C . GLU A 1 87 ? -4.895 12.644 32.406 1.00 87.31 87 GLU A C 1
ATOM 691 O O . GLU A 1 87 ? -4.780 13.037 31.238 1.00 87.31 87 GLU A O 1
ATOM 696 N N . GLU A 1 88 ? -4.043 11.769 32.942 1.00 86.50 88 GLU A N 1
ATOM 697 C CA . GLU A 1 88 ? -2.903 11.197 32.216 1.00 86.50 88 GLU A CA 1
ATOM 698 C C . GLU A 1 88 ? -3.363 10.272 31.088 1.00 86.50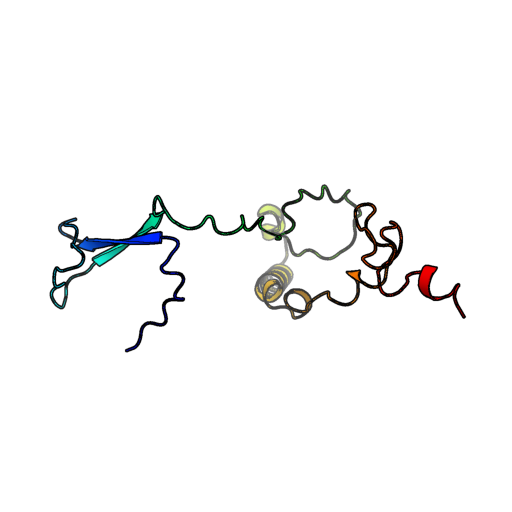 88 GLU A C 1
ATOM 700 O O . GLU A 1 88 ? -2.785 10.273 29.996 1.00 86.50 88 GLU A O 1
ATOM 705 N N . ARG A 1 89 ? -4.459 9.536 31.304 1.00 86.56 89 ARG A N 1
ATOM 706 C CA . ARG A 1 89 ? -5.075 8.682 30.285 1.00 86.56 89 ARG A CA 1
ATOM 707 C C . ARG A 1 89 ? -5.543 9.499 29.091 1.00 86.56 89 ARG A C 1
ATOM 709 O O . ARG A 1 89 ? -5.262 9.139 27.945 1.00 86.56 89 ARG A O 1
ATOM 716 N N . ILE A 1 90 ? -6.222 10.613 29.347 1.00 89.38 90 ILE A N 1
ATOM 717 C CA . ILE A 1 90 ? -6.698 11.519 28.299 1.00 89.38 90 ILE A CA 1
ATOM 718 C C . ILE A 1 90 ? -5.514 12.158 27.558 1.00 89.38 90 ILE A C 1
ATOM 720 O O . ILE A 1 90 ? -5.565 12.276 26.330 1.00 89.38 90 ILE A O 1
ATOM 724 N N . ALA A 1 91 ? -4.446 12.547 28.261 1.00 88.00 91 ALA A N 1
ATOM 725 C CA . ALA A 1 91 ? -3.238 13.086 27.635 1.00 88.00 91 ALA A CA 1
ATOM 726 C C . ALA A 1 91 ? -2.569 12.058 26.707 1.00 88.00 91 ALA A C 1
ATOM 728 O O . ALA A 1 91 ? -2.286 12.373 25.549 1.00 88.00 91 ALA A O 1
ATOM 729 N N . HIS A 1 92 ? -2.430 10.812 27.165 1.00 86.44 92 HIS A N 1
ATOM 730 C CA . HIS A 1 92 ? -1.841 9.732 26.378 1.00 86.44 92 HIS A CA 1
ATOM 731 C C . HIS A 1 92 ? -2.664 9.415 25.118 1.00 86.44 92 HIS A C 1
ATOM 733 O O . HIS A 1 92 ? -2.112 9.302 24.024 1.00 86.44 92 HIS A O 1
ATOM 739 N N . ILE A 1 93 ? -3.999 9.344 25.225 1.00 87.88 93 ILE A N 1
ATOM 740 C CA . ILE A 1 93 ? -4.875 9.143 24.055 1.00 87.88 93 ILE A CA 1
ATOM 741 C C . ILE A 1 93 ? -4.714 10.287 23.045 1.00 87.88 93 ILE A C 1
ATOM 743 O O . ILE A 1 93 ? -4.611 10.040 21.837 1.00 87.88 93 ILE A O 1
ATOM 747 N N . LYS A 1 94 ? -4.693 11.542 23.515 1.00 88.44 94 LYS A N 1
ATOM 748 C CA . LYS A 1 94 ? -4.505 12.719 22.650 1.00 88.44 94 LYS A CA 1
ATOM 749 C C . LYS A 1 94 ? -3.172 12.653 21.914 1.00 88.44 94 LYS A C 1
ATOM 751 O O . LYS A 1 94 ? -3.125 12.915 20.715 1.00 88.44 94 LYS A O 1
ATOM 756 N N . GLU A 1 95 ? -2.111 12.263 22.605 1.00 86.50 95 GLU A N 1
ATOM 757 C CA . GLU A 1 95 ? -0.781 12.179 22.019 1.00 86.50 95 GLU A CA 1
ATOM 758 C C . GLU A 1 95 ? -0.675 11.045 20.991 1.00 86.50 95 GLU A C 1
ATOM 760 O O . GLU A 1 95 ? -0.275 11.294 19.854 1.00 86.50 95 GLU A O 1
ATOM 765 N N . VAL A 1 96 ? -1.105 9.827 21.340 1.00 86.62 96 VAL A N 1
ATOM 766 C CA . VAL A 1 96 ? -1.046 8.655 20.447 1.00 86.62 96 VAL A CA 1
ATOM 767 C C . VAL A 1 96 ? -1.901 8.864 19.198 1.00 86.62 96 VAL A C 1
ATOM 769 O O . VAL A 1 96 ? -1.458 8.573 18.084 1.00 86.62 96 VAL A O 1
ATOM 772 N N . SER A 1 97 ? -3.113 9.406 19.356 1.00 85.50 97 SER A N 1
ATOM 773 C CA . SER A 1 97 ? -4.004 9.672 18.218 1.00 85.50 97 SER A CA 1
ATOM 774 C C . SER A 1 97 ? -3.453 10.754 17.283 1.00 85.50 97 SER A C 1
ATOM 776 O O . SER A 1 97 ? -3.567 10.625 16.061 1.00 85.50 97 SER A O 1
ATOM 778 N N . ALA A 1 98 ? -2.804 11.787 17.827 1.00 87.25 98 ALA A N 1
ATOM 779 C CA . ALA A 1 98 ? -2.195 12.858 17.044 1.00 87.25 98 ALA A CA 1
ATOM 780 C C . ALA A 1 98 ? -0.819 12.484 16.465 1.00 87.25 98 ALA A C 1
ATOM 782 O O . ALA A 1 98 ? -0.420 13.061 15.452 1.00 87.25 98 ALA A O 1
ATOM 783 N N . TYR A 1 99 ? -0.101 11.524 17.060 1.00 84.94 99 TYR A N 1
ATOM 784 C CA . TYR A 1 99 ? 1.284 11.184 16.711 1.00 84.94 99 TYR A CA 1
ATOM 785 C C . TYR A 1 99 ? 1.471 10.918 15.217 1.00 84.94 99 TYR A C 1
ATOM 787 O O . TYR A 1 99 ? 2.338 11.516 14.575 1.00 84.94 99 TYR A O 1
ATOM 795 N N . LYS A 1 100 ? 0.594 10.097 14.626 1.00 82.06 100 LYS A N 1
ATOM 796 C CA . LYS A 1 100 ? 0.648 9.764 13.194 1.00 82.06 100 LYS A CA 1
ATOM 797 C C . LYS A 1 100 ? 0.565 10.998 12.294 1.00 82.06 100 LYS A C 1
ATOM 799 O O . LYS A 1 100 ? 1.111 10.957 11.200 1.00 82.06 100 LYS A O 1
ATOM 804 N N . TYR A 1 101 ? -0.095 12.065 12.739 1.00 85.56 101 TYR A N 1
ATOM 805 C CA . TYR A 1 101 ? -0.322 13.293 11.974 1.00 85.56 101 TYR A CA 1
ATOM 806 C C . TYR A 1 101 ? 0.693 14.405 12.274 1.00 85.56 101 TYR A C 1
ATOM 808 O O . TYR A 1 101 ? 0.608 15.486 11.694 1.00 85.56 101 TYR A O 1
ATOM 816 N N . GLN A 1 102 ? 1.671 14.159 13.150 1.00 82.81 102 GLN A N 1
ATOM 817 C CA . GLN A 1 102 ? 2.696 15.150 13.463 1.00 82.81 102 GLN A CA 1
ATOM 818 C C . GLN A 1 102 ? 3.571 15.465 12.235 1.00 82.81 102 GLN A C 1
ATOM 820 O O . GLN A 1 102 ? 3.953 14.551 11.496 1.00 82.81 102 GLN A O 1
ATOM 825 N N . PRO A 1 103 ? 3.959 16.738 12.026 1.00 82.56 103 PRO A N 1
ATOM 826 C CA . PRO A 1 103 ? 4.756 17.151 10.869 1.00 82.56 103 PRO A CA 1
ATOM 827 C C . PRO A 1 103 ? 6.090 16.399 10.779 1.00 82.56 103 PRO A C 1
ATOM 829 O O . PRO A 1 103 ? 6.510 16.036 9.683 1.00 82.56 103 PRO A O 1
ATOM 832 N N . SER A 1 104 ? 6.696 16.054 11.917 1.00 79.56 104 SER A N 1
ATOM 833 C CA . SER A 1 104 ? 7.933 15.269 12.013 1.00 79.56 104 SER A CA 1
ATOM 834 C C . SER A 1 104 ? 7.867 13.903 11.313 1.00 79.56 104 SER A C 1
ATOM 836 O O . SER A 1 104 ? 8.903 13.388 10.889 1.00 79.56 104 SER A O 1
ATOM 838 N N . ASN A 1 105 ? 6.668 13.320 11.170 1.00 80.56 105 ASN A N 1
ATOM 839 C CA . ASN A 1 105 ? 6.455 12.035 10.498 1.00 80.56 105 ASN A CA 1
ATOM 840 C C . ASN A 1 105 ? 6.356 12.154 8.965 1.00 80.56 105 ASN A C 1
ATOM 842 O O . ASN A 1 105 ? 6.651 11.187 8.264 1.00 80.56 105 ASN A O 1
ATOM 846 N N . PHE A 1 106 ? 6.002 13.327 8.425 1.00 79.62 106 PHE A N 1
ATOM 847 C CA . PHE A 1 106 ? 5.877 13.553 6.972 1.00 79.62 106 PHE A CA 1
ATOM 848 C C . PHE A 1 106 ? 6.954 14.473 6.400 1.00 79.62 106 PHE A C 1
ATOM 850 O O . PHE A 1 106 ? 7.121 14.559 5.180 1.00 79.62 106 PHE A O 1
ATOM 857 N N . GLN A 1 107 ? 7.707 15.159 7.258 1.00 76.12 107 GLN A N 1
ATOM 858 C CA . GLN A 1 107 ? 8.877 15.906 6.836 1.00 76.12 107 GLN A CA 1
ATOM 859 C C . GLN A 1 107 ? 9.921 14.932 6.291 1.00 76.12 107 GLN A C 1
ATOM 861 O O . GLN A 1 107 ? 10.444 14.065 6.994 1.00 76.12 107 GLN A O 1
ATOM 866 N N . LYS A 1 108 ? 10.242 15.086 5.002 1.00 63.66 108 LYS A N 1
ATOM 867 C CA . LYS A 1 108 ? 11.337 14.355 4.366 1.00 63.66 108 LYS A CA 1
ATOM 868 C C . LYS A 1 108 ? 12.617 14.682 5.132 1.00 63.66 108 LYS A C 1
ATOM 870 O O . LYS A 1 108 ? 13.120 15.800 5.031 1.00 63.66 108 LYS A O 1
ATOM 875 N N . LYS A 1 109 ? 13.168 13.701 5.853 1.00 61.00 109 LYS A N 1
ATOM 876 C CA . LYS A 1 109 ? 14.513 13.739 6.455 1.00 61.00 109 LYS A CA 1
ATOM 877 C C . LYS A 1 109 ? 15.573 13.700 5.344 1.00 61.00 109 LYS A C 1
ATOM 879 O O . LYS A 1 109 ? 16.361 12.771 5.235 1.00 61.00 109 LYS A O 1
ATOM 884 N N . SER A 1 110 ? 15.528 14.679 4.445 1.00 55.69 110 SER A N 1
ATOM 885 C CA . SER A 1 110 ? 16.368 14.752 3.250 1.00 55.69 110 SER A CA 1
ATOM 886 C C . SER A 1 110 ? 17.713 15.415 3.538 1.00 55.69 110 SER A C 1
ATOM 888 O O . SER A 1 110 ? 18.628 15.284 2.732 1.00 55.69 110 SER A O 1
ATOM 890 N N . SER A 1 111 ? 17.842 16.143 4.649 1.00 55.66 111 SER A N 1
ATOM 891 C CA . SER A 1 111 ? 19.029 16.943 4.965 1.00 55.66 111 SER A CA 1
ATOM 892 C C . SER A 1 111 ? 19.982 16.278 5.959 1.00 55.66 111 SER A C 1
ATOM 894 O O . SER A 1 111 ? 21.182 16.508 5.858 1.00 55.66 111 SER A O 1
ATOM 896 N N . SER A 1 112 ? 19.500 15.428 6.871 1.00 56.78 112 SER A N 1
ATOM 897 C CA . SER A 1 112 ? 20.346 14.839 7.923 1.00 56.78 112 SER A CA 1
ATOM 898 C C . SER A 1 112 ? 21.147 13.615 7.476 1.00 56.78 112 SE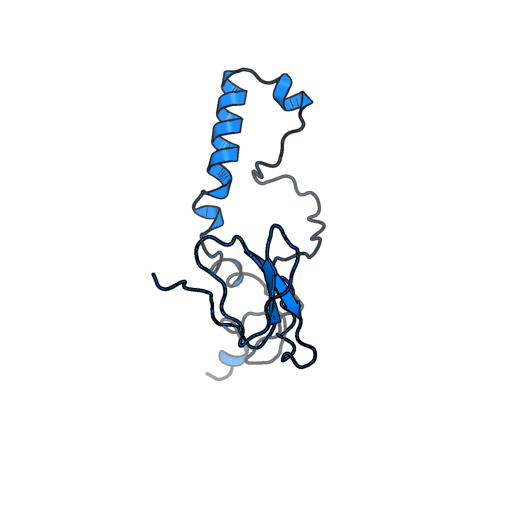R A C 1
ATOM 900 O O . SER A 1 112 ? 22.220 13.372 8.007 1.00 56.78 112 SER A O 1
ATOM 902 N N . ILE A 1 113 ? 20.679 12.860 6.475 1.00 58.56 113 ILE A N 1
ATOM 903 C CA . ILE A 1 113 ? 21.430 11.705 5.945 1.00 58.56 113 ILE A CA 1
ATOM 904 C C . ILE A 1 113 ? 22.597 12.172 5.061 1.00 58.56 113 ILE A C 1
ATOM 906 O O . ILE A 1 113 ? 23.605 11.491 4.958 1.00 58.56 113 ILE A O 1
ATOM 910 N N . LEU A 1 114 ? 22.488 13.355 4.448 1.00 57.69 114 LEU A N 1
ATOM 911 C CA . LEU A 1 114 ? 23.508 13.910 3.548 1.00 57.69 114 LEU A CA 1
ATOM 912 C C . LEU A 1 114 ? 24.614 14.695 4.277 1.00 57.69 114 LEU A C 1
ATOM 914 O O . LEU A 1 114 ? 25.549 15.158 3.625 1.00 57.69 114 LEU A O 1
ATOM 918 N N . TRP A 1 115 ? 24.497 14.873 5.596 1.00 61.28 115 TRP A N 1
ATOM 919 C CA . TRP A 1 115 ? 25.453 15.578 6.450 1.00 61.28 115 TRP A CA 1
ATOM 920 C C . TRP A 1 115 ? 25.875 14.624 7.572 1.00 61.28 115 TRP A C 1
ATOM 922 O O . TRP A 1 115 ? 25.243 14.528 8.614 1.00 61.28 115 TRP A O 1
ATOM 932 N N . GLY A 1 116 ? 26.889 13.815 7.306 1.00 67.00 116 GLY A N 1
ATOM 933 C CA . GLY A 1 116 ? 27.375 12.774 8.209 1.00 67.00 116 GLY A CA 1
ATOM 934 C C . GLY A 1 116 ? 28.275 11.811 7.441 1.00 67.00 116 GLY A C 1
ATOM 935 O O . GLY A 1 116 ? 28.223 11.811 6.210 1.00 67.00 116 GLY A O 1
ATOM 936 N N . PRO A 1 117 ? 29.128 11.014 8.100 1.00 69.81 117 PRO A N 1
ATOM 937 C CA . PRO A 1 117 ? 29.906 9.999 7.403 1.00 69.81 117 PRO A CA 1
ATOM 938 C C . PRO A 1 117 ? 28.937 9.040 6.693 1.00 69.81 117 PRO A C 1
ATOM 940 O O . PRO A 1 117 ? 28.010 8.533 7.334 1.00 69.81 117 PRO A O 1
AT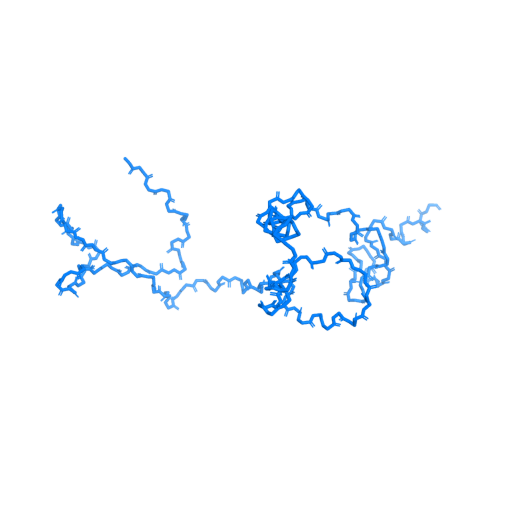OM 943 N N . PRO A 1 118 ? 29.074 8.839 5.369 1.00 78.00 118 PRO A N 1
ATOM 944 C CA . PRO A 1 118 ? 28.184 7.942 4.657 1.00 78.00 118 PRO A CA 1
ATOM 945 C C . PRO A 1 118 ? 28.342 6.514 5.200 1.00 78.00 118 PRO A C 1
ATOM 947 O O . PRO A 1 118 ? 29.410 6.163 5.711 1.00 78.00 118 PRO A O 1
ATOM 950 N N . PRO A 1 119 ? 27.308 5.670 5.070 1.00 76.62 119 PRO A N 1
ATOM 951 C CA . PRO A 1 119 ? 27.400 4.266 5.449 1.00 76.62 119 PRO A CA 1
ATOM 952 C C . PRO A 1 119 ? 28.612 3.575 4.795 1.00 76.62 119 PRO A C 1
ATOM 954 O O . PRO A 1 119 ? 28.945 3.913 3.657 1.00 76.62 119 PRO A O 1
ATOM 957 N N . PRO A 1 120 ? 29.235 2.564 5.436 1.00 73.56 120 PRO A N 1
ATOM 958 C CA . PRO A 1 120 ? 30.398 1.855 4.882 1.00 73.56 120 PRO A CA 1
ATOM 959 C C . PRO A 1 120 ? 30.165 1.221 3.501 1.00 73.56 120 PRO A C 1
ATOM 961 O O . PRO A 1 120 ? 31.112 0.974 2.764 1.00 73.56 120 PRO A O 1
ATOM 964 N N . THR A 1 121 ? 28.904 0.963 3.144 1.00 80.38 121 THR A N 1
ATOM 965 C CA . THR A 1 121 ? 28.490 0.405 1.849 1.00 80.38 121 THR A CA 1
ATOM 966 C C . THR A 1 121 ? 28.337 1.450 0.745 1.00 80.38 121 THR A C 1
ATOM 968 O O . THR A 1 121 ? 28.216 1.090 -0.424 1.00 80.38 121 THR A O 1
ATOM 971 N N . TYR A 1 122 ? 28.314 2.740 1.081 1.00 83.94 122 TYR A N 1
ATOM 972 C CA . TYR A 1 122 ? 28.170 3.804 0.097 1.00 83.94 122 TYR A CA 1
ATOM 973 C C . TYR A 1 122 ? 29.502 4.051 -0.619 1.00 83.94 122 TYR A C 1
ATOM 975 O O . TYR A 1 122 ? 30.517 4.373 0.003 1.00 83.94 122 TYR A O 1
ATOM 983 N N . GLN A 1 123 ? 29.470 3.954 -1.945 1.00 87.50 123 GLN A N 1
ATOM 984 C CA . GLN A 1 123 ? 30.572 4.325 -2.826 1.00 87.50 123 GLN A CA 1
ATOM 985 C C . GLN A 1 123 ? 30.273 5.674 -3.477 1.00 87.50 123 GLN A C 1
ATOM 987 O O . GLN A 1 123 ? 29.167 5.930 -3.954 1.00 87.50 123 GLN A O 1
ATOM 992 N N . CYS A 1 124 ? 31.260 6.566 -3.493 1.00 85.31 124 CYS A N 1
ATOM 993 C CA . CYS A 1 124 ? 31.110 7.879 -4.098 1.00 85.31 124 CYS A CA 1
ATOM 994 C C . CYS A 1 124 ? 30.967 7.781 -5.626 1.00 85.31 124 CYS A C 1
ATOM 996 O O . CYS A 1 124 ? 31.890 7.344 -6.299 1.00 85.31 124 CYS A O 1
ATOM 998 N N . ASN A 1 125 ? 29.885 8.310 -6.204 1.00 84.56 125 ASN A N 1
ATOM 999 C CA . ASN A 1 125 ? 29.672 8.320 -7.664 1.00 84.56 125 ASN A CA 1
ATOM 1000 C C . ASN A 1 125 ? 30.688 9.166 -8.47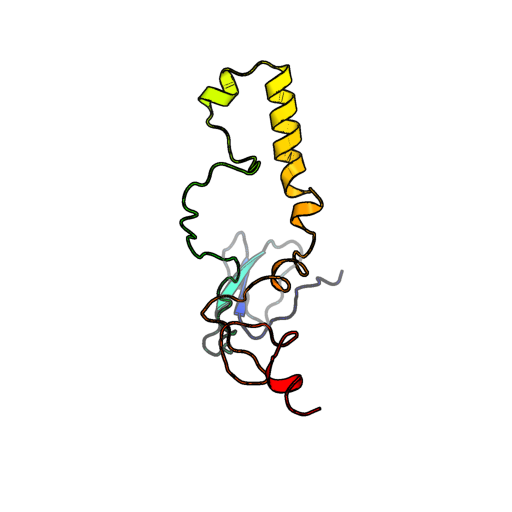1 1.00 84.56 125 ASN A C 1
ATOM 1002 O O . ASN A 1 125 ? 30.562 9.253 -9.688 1.00 84.56 125 ASN A O 1
ATOM 1006 N N . ARG A 1 126 ? 31.652 9.837 -7.818 1.00 85.06 126 ARG A N 1
ATOM 1007 C CA . ARG A 1 126 ? 32.714 10.618 -8.483 1.00 85.06 126 ARG A CA 1
ATOM 1008 C C . ARG A 1 126 ? 34.056 9.891 -8.540 1.00 85.06 126 ARG A C 1
ATOM 1010 O O . ARG A 1 126 ? 34.708 9.934 -9.571 1.00 85.06 126 ARG A O 1
ATOM 1017 N N . CYS A 1 127 ? 34.474 9.257 -7.444 1.00 86.38 127 CYS A N 1
ATOM 1018 C CA . CYS A 1 127 ? 35.785 8.601 -7.341 1.00 86.38 127 CYS A CA 1
ATOM 1019 C C . CYS A 1 127 ? 35.705 7.107 -7.000 1.00 86.38 127 CYS A C 1
ATOM 1021 O O . CYS A 1 127 ? 36.737 6.461 -6.846 1.00 86.38 127 CYS A O 1
ATOM 1023 N N . SER A 1 128 ? 34.496 6.571 -6.829 1.00 85.38 128 SER A N 1
ATOM 1024 C CA . SER A 1 128 ? 34.215 5.184 -6.441 1.00 85.38 128 SER A CA 1
ATOM 1025 C C . SER A 1 128 ? 34.854 4.736 -5.119 1.00 85.38 128 SER A C 1
ATOM 1027 O O . SER A 1 128 ? 34.898 3.544 -4.830 1.00 85.38 128 SER A O 1
ATOM 1029 N N . GLN A 1 129 ? 35.312 5.675 -4.282 1.00 80.69 129 GLN A N 1
ATOM 1030 C CA . GLN A 1 129 ? 35.841 5.394 -2.944 1.00 80.69 129 GLN A CA 1
ATOM 1031 C C . GLN A 1 129 ? 34.741 5.518 -1.881 1.00 80.69 129 GLN A C 1
ATOM 1033 O O . GLN A 1 129 ? 33.813 6.323 -2.012 1.00 80.69 129 GLN A O 1
ATOM 1038 N N . SER A 1 130 ? 34.845 4.719 -0.821 1.00 81.38 130 SER A N 1
ATOM 1039 C CA . SER A 1 130 ? 33.974 4.784 0.356 1.00 81.38 130 SER A CA 1
ATOM 1040 C C . SER A 1 130 ? 34.410 5.890 1.327 1.00 81.38 130 SER A C 1
ATOM 1042 O O . SER A 1 130 ? 35.547 6.356 1.291 1.00 81.38 130 SER A O 1
ATOM 1044 N N . GLY A 1 131 ? 33.518 6.294 2.235 1.00 81.25 131 GLY A N 1
ATOM 1045 C CA . GLY A 1 131 ? 33.861 7.171 3.366 1.00 81.25 131 GLY A CA 1
ATOM 1046 C C . GLY A 1 131 ? 33.541 8.661 3.196 1.00 81.25 131 GLY A C 1
ATOM 1047 O O . GLY A 1 131 ? 33.704 9.418 4.146 1.00 81.25 131 GLY A O 1
ATOM 1048 N N . HIS A 1 132 ? 33.030 9.100 2.042 1.00 84.50 132 HIS A N 1
ATOM 1049 C CA . HIS A 1 132 ? 32.537 10.473 1.850 1.00 84.50 132 HIS A CA 1
ATOM 1050 C C . HIS A 1 132 ? 31.369 10.532 0.854 1.00 84.50 132 HIS A C 1
ATOM 1052 O O . HIS A 1 132 ? 31.296 9.733 -0.077 1.00 84.50 132 HIS A O 1
ATOM 1058 N N . TRP A 1 133 ? 30.446 11.480 1.032 1.00 85.56 133 TRP A N 1
ATOM 1059 C CA . TRP A 1 133 ? 29.367 11.727 0.067 1.00 85.56 133 TRP A CA 1
ATOM 1060 C C . TRP A 1 133 ? 29.909 12.326 -1.230 1.00 85.56 133 TRP A C 1
ATOM 1062 O O . TRP A 1 133 ? 30.922 13.021 -1.222 1.00 85.56 133 TRP A O 1
ATOM 1072 N N . TYR A 1 134 ? 29.184 12.167 -2.344 1.00 85.06 134 TYR A N 1
ATOM 1073 C CA . TYR A 1 134 ? 29.600 12.734 -3.639 1.00 85.06 134 TYR A CA 1
ATOM 1074 C C . TYR A 1 134 ? 29.804 14.263 -3.602 1.00 85.06 134 TYR A C 1
ATOM 1076 O O . TYR A 1 134 ? 30.577 14.799 -4.394 1.00 85.06 134 TYR A O 1
ATOM 1084 N N . LYS A 1 135 ? 29.114 14.955 -2.681 1.00 80.94 135 LYS A N 1
ATOM 1085 C CA . LYS A 1 135 ? 29.232 16.401 -2.437 1.00 80.94 135 LYS A CA 1
ATOM 1086 C C . LYS A 1 135 ? 30.561 16.795 -1.781 1.00 80.94 135 LYS A C 1
ATOM 1088 O O . LYS A 1 135 ? 31.006 17.918 -1.967 1.00 80.94 135 LYS A O 1
ATOM 1093 N N . ASN A 1 136 ? 31.194 15.877 -1.050 1.00 78.31 136 ASN A N 1
ATOM 1094 C CA . ASN A 1 136 ? 32.418 16.086 -0.274 1.00 78.31 136 ASN A CA 1
ATOM 1095 C C . ASN A 1 136 ? 33.579 15.243 -0.827 1.00 78.31 136 ASN A C 1
ATOM 1097 O O . ASN A 1 136 ? 34.397 14.734 -0.068 1.00 78.31 136 ASN A O 1
ATOM 1101 N N . CYS A 1 137 ? 33.623 15.037 -2.146 1.00 83.75 137 CYS A N 1
ATOM 1102 C CA . CYS A 1 137 ? 34.650 14.209 -2.765 1.00 83.75 137 CYS A CA 1
ATOM 1103 C C . CYS A 1 137 ? 36.026 14.901 -2.732 1.00 83.75 137 CYS A C 1
ATOM 1105 O O . CYS A 1 137 ? 36.187 15.927 -3.396 1.00 83.75 137 CYS A O 1
ATOM 1107 N N . PRO A 1 138 ? 37.031 14.339 -2.027 1.00 80.62 138 PRO A N 1
ATOM 1108 C CA . PRO A 1 138 ? 38.356 14.946 -1.889 1.00 80.62 138 PRO A CA 1
ATOM 1109 C C . PRO A 1 138 ? 39.136 14.950 -3.207 1.00 80.62 138 PRO A C 1
ATOM 1111 O O . PRO A 1 138 ? 40.073 15.716 -3.369 1.00 80.62 138 PRO A O 1
ATOM 1114 N N . MET A 1 139 ? 38.736 14.137 -4.190 1.00 70.75 139 MET A N 1
ATOM 1115 C CA . MET A 1 139 ? 39.387 14.102 -5.502 1.00 70.75 139 MET A CA 1
ATOM 1116 C C . MET A 1 139 ? 39.097 15.353 -6.351 1.00 70.75 139 MET A C 1
ATOM 1118 O O . MET A 1 139 ? 39.795 15.608 -7.324 1.00 70.75 139 MET A O 1
ATOM 1122 N N . VAL A 1 140 ? 38.085 16.147 -5.980 1.00 64.75 140 VAL A N 1
ATOM 1123 C CA . VAL A 1 140 ? 37.728 17.398 -6.671 1.00 64.75 140 VAL A CA 1
ATOM 1124 C C . VAL A 1 140 ? 38.629 18.557 -6.226 1.00 64.75 140 VAL A C 1
ATOM 1126 O O . VAL A 1 140 ? 38.809 19.505 -6.977 1.00 64.75 140 VAL A O 1
ATOM 1129 N N . THR A 1 141 ? 39.220 18.488 -5.029 1.00 59.53 141 THR A N 1
ATOM 1130 C CA . THR A 1 141 ? 40.039 19.573 -4.458 1.00 59.53 141 THR A CA 1
ATOM 1131 C C . THR A 1 141 ? 41.532 19.461 -4.770 1.00 59.53 141 THR A C 1
ATOM 1133 O O . THR A 1 141 ? 42.283 20.353 -4.403 1.00 59.53 141 THR A O 1
ATOM 1136 N N . VAL A 1 142 ? 41.978 18.376 -5.412 1.00 59.41 142 VAL A N 1
ATOM 1137 C CA . VAL A 1 142 ? 43.408 18.093 -5.672 1.00 59.41 142 VAL A CA 1
ATOM 1138 C C . VAL A 1 142 ? 43.835 18.495 -7.097 1.00 59.41 142 VAL A C 1
ATOM 1140 O O . VAL A 1 142 ? 45.002 18.374 -7.445 1.00 59.41 142 VAL A O 1
ATOM 1143 N N . ILE A 1 143 ? 42.914 18.997 -7.930 1.00 54.78 143 ILE A N 1
ATOM 1144 C CA . ILE A 1 143 ? 43.181 19.413 -9.325 1.00 54.78 143 ILE A CA 1
ATOM 1145 C C . ILE A 1 143 ? 42.955 20.930 -9.513 1.00 54.78 143 ILE A C 1
ATOM 1147 O O . ILE A 1 143 ? 42.552 21.371 -10.586 1.00 54.78 143 ILE A O 1
ATOM 1151 N N . SER A 1 144 ? 43.193 21.730 -8.469 1.00 44.56 144 SER A N 1
ATOM 1152 C CA . SER A 1 144 ? 43.207 23.201 -8.546 1.00 44.56 144 SER A CA 1
ATOM 1153 C C . SER A 1 144 ? 44.597 23.745 -8.267 1.00 44.56 144 SER A C 1
ATOM 1155 O O . SER A 1 144 ? 45.234 23.224 -7.324 1.00 44.56 144 SER A O 1
#

Foldseek 3Di:
DDDPDPPPVQFWDKWKAFPPPRHTDDPPDDDDPPTDIDIDTGGDPPRDPDPPCPVVPCPPPPPVPPPPDDDDLDDDDPVVLVPDDPVVNVVSCVCVVCVCVDVVNVPPPPPPQQPDFHPQPDAEPPPRDHGHHVVPDVVVVPPD

InterPro domains:
  IPR001878 Zinc finger, CCHC-type [PS50158] (124-138)
  IPR014891 DWNN domain [PF08783] (9-43)
  IPR014891 DWNN domain [PS51282] (1-43)
  IPR025829 Zinc knuckle CX2CX3GHX4C [PF13696] (119-139)
  IPR033489 E3 ubiquitin-protein ligase RBBP6 family [PTHR15439] (10-140)
  IPR036875 Zinc finger, CCHC-type superfamily [SSF57756] (116-139)

Organism: Anisakis simplex (NCBI:txid6269)

=== Feature glossary ===
Annotated list of the representations used here:

Nearest PDB structures. The Foldseek neighbor list gives the closest experimentally determined structures in the PDB, ranked by structural alignment. TM-score near 1 means near-identical fold; near 0.3 means only rough topology match. This is how one finds what a novel AlphaFold prediction most resembles in the solved-structure universe.

Foldseek 3Di. Foldseek's 3Di representation compresses backbone geometry into a per-residue letter drawn from a learned twenty-state alphabet. It captures the tertiary interaction pattern around each residue — which residues are packed against it in space, regardless of where they are in sequence.

Radius of gyration, Cα contacts, bounding box. Radius of gyration (Rg) is the root-mean-square distance of Cα atoms from their centroid — a single number for overall size and compactness. A globular domain of N residues has Rg ≈ 2.2·N^0.38 Å; an extended or disordered chain has a much larger Rg. The Cα contact count is the number of residue pairs whose Cα atoms are within 8 Å and are more than four positions apart in sequence — a standard proxy for tertiary packing density. The bounding box is the smallest axis-aligned box enclosing all Cα atoms.

InterPro / GO / CATH / organism. The annotation block draws on four external resources. InterPro: which protein families and domains the sequence belongs to. GO: standardized terms for what the protein does, what process it participates in, and where in the cell it acts. CATH: which structural fold it has in the CATH hierarchy. Organism: the species of origin.

mmCIF coordinates. The mmCIF block holds the 3D Cartesian coordinates of each backbone atom (N, Cα, C, O) in ångströms. mmCIF is the PDB's canonical archive format — a tagged-loop text representation of the atomic model.

pLDDT. pLDDT is the predicted lDDT-Cα score: AlphaFold's confidence that the local environment of each residue (all inter-atomic distances within 15 Å) is correctly placed. It is a per-residue number between 0 and 100, with higher meaning more reliable.

Backbone torsions (φ/ψ). φ (phi) and ψ (psi) are the two rotatable backbone dihedrals per residue: φ is the C(i-1)–N–Cα–C torsion, ψ is the N–Cα–C–N(i+1) torsion, both in degrees on (−180°, 180°]. α-helical residues cluster near (−60°, −45°); β-strand residues near (−120°, +130°). A Ramachandran plot is simply a scatter of (φ, ψ) for every residue.

B-factor. For experimental (PDB) structures, the B-factor (temperature factor) quantifies the positional spread of each atom in the crystal — a combination of thermal vibration and static disorder — in units of Å². High B-factors mark flexible loops or poorly resolved regions; low B-factors mark the rigid, well-ordered core.

Secondary structure (3-state, P-SEA). SS3 is a coarse helix/strand/coil call (letters a/b/c) made by the P-SEA algorithm from inter-Cα distances and dihedrals. It is less detailed than DSSP but needs only Cα positions.

Predicted aligned error. Predicted aligned error is AlphaFold's pairwise confidence. Unlike pLDDT (per-residue), PAE is per-residue-pair and captures whether two parts of the structure are correctly placed relative to each other. Units are ångströms of expected positional error.

Solvent-accessible surface area. Solvent-accessible surface area (SASA) is the area in Å² traced out by the centre of a 1.4 Å probe sphere (a water molecule) rolled over th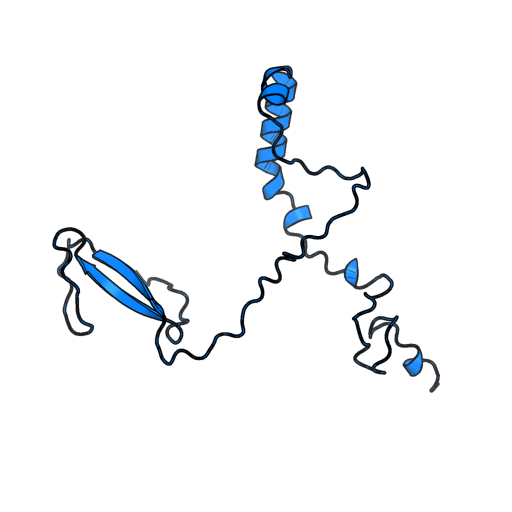e protein's van der Waals surface (Shrake–Rupley / Lee–Richards construction). Buried residues have near-zero SASA; fully exposed residues can exceed 200 Å². The total SASA scales roughly with the number of surface residues.

Secondary structure (8-state, DSSP). The SS8 string is DSSP's per-residue secondary-structure call. α-helix (H) means an i→i+4 H-bond ladder; β-strand (E) means the residue participates in a β-sheet; 3₁₀ (G) and π (I) are tighter and wider helices; T/S are turns/bends; '-' is loop.

Rendered structure images. Structure images are PyMOL renders from six orthogonal camera directions. Cartoon representation draws helices as coils and strands as arrows; sticks shows the backbone as bonds; surface shows the solvent-excluded envelope. Rainbow coloring maps sequence position to hue (blue→red, N→C); chain coloring assigns a distinct color per polypeptide.

Sequence. The amino-acid sequence is the protein's primary structure: the linear order of residues from the N-terminus to the C-terminus, written in one-letter code. Everything else here — the 3D coordinates, the secondary structure, the domain annotations — is ultimately a consequence of this string.

Contact-map, Ramachandran, and PAE plots. Three diagnostic plots accompany the record. The Cα contact map visualizes the tertiary structure as a 2D adjacency matrix (8 Å cutoff, sequence-local contacts suppressed). The Ramachandran plot shows the distribution of backbone (φ, ψ) torsions, with points in the α and β basins reflecting secondary structure content. The PAE plot shows AlphaFold's inter-residue confidence as a color matrix.